Protein AF-A0A1I2HI80-F1 (afdb_monomer_lite)

Secondary structure (DSSP, 8-state):
--HHHHHHHHHHHHHHHHHHHHHHHH--EESS-HHHHHHHHHHHHHHHHHHHHTT-EETTEETTSHHHHHHHHHHHHHHHHHHHHHHHH-SS-EE--PPP-------

Structure (mmCIF, N/CA/C/O backbone):
data_AF-A0A1I2HI80-F1
#
_entry.id   AF-A0A1I2HI80-F1
#
loop_
_atom_site.group_PDB
_atom_site.id
_atom_site.type_symbol
_atom_site.label_atom_id
_atom_site.label_alt_id
_atom_site.label_comp_id
_atom_site.label_asym_id
_atom_site.label_entity_id
_atom_site.label_seq_id
_atom_site.pdbx_PDB_ins_code
_atom_site.Cartn_x
_atom_site.Cartn_y
_atom_site.Cartn_z
_atom_site.occupancy
_atom_site.B_iso_or_equiv
_atom_site.auth_seq_id
_atom_site.auth_comp_id
_atom_site.auth_asym_id
_atom_site.auth_atom_id
_atom_site.pdbx_PDB_model_num
ATOM 1 N N . MET A 1 1 ? 13.118 30.215 8.913 1.00 52.78 1 MET A N 1
ATOM 2 C CA . MET A 1 1 ? 12.313 29.100 8.371 1.00 52.78 1 MET A CA 1
ATOM 3 C C . MET A 1 1 ? 11.934 29.482 6.950 1.00 52.78 1 MET A C 1
ATOM 5 O O . MET A 1 1 ? 11.404 30.575 6.784 1.00 52.78 1 MET A O 1
ATOM 9 N N . LYS A 1 2 ? 12.361 28.731 5.925 1.00 58.22 2 LYS A N 1
ATOM 10 C CA . LYS A 1 2 ? 12.220 29.165 4.522 1.00 58.22 2 LYS A CA 1
ATOM 11 C C . LYS A 1 2 ? 10.800 28.853 4.042 1.00 58.22 2 LYS A C 1
ATOM 13 O O . LYS A 1 2 ? 10.251 27.816 4.376 1.00 58.22 2 LYS A O 1
ATOM 18 N N . THR A 1 3 ? 10.206 29.730 3.238 1.00 66.81 3 THR A N 1
ATOM 19 C CA . THR A 1 3 ? 8.821 29.626 2.728 1.00 66.81 3 THR A CA 1
ATOM 20 C C . THR A 1 3 ? 8.491 28.282 2.054 1.00 66.81 3 THR A C 1
ATOM 22 O O . THR A 1 3 ? 7.346 27.844 2.105 1.00 66.81 3 THR A O 1
ATOM 25 N N . ASN A 1 4 ? 9.488 27.597 1.480 1.00 66.69 4 ASN A N 1
ATOM 26 C CA . ASN A 1 4 ? 9.324 26.254 0.913 1.00 66.69 4 ASN A CA 1
ATOM 27 C C . ASN A 1 4 ? 8.970 25.190 1.960 1.00 66.69 4 ASN A C 1
ATOM 29 O O . ASN A 1 4 ? 8.200 24.287 1.647 1.00 66.69 4 ASN A O 1
ATOM 33 N N . ASP A 1 5 ? 9.466 25.324 3.190 1.00 71.38 5 ASP A N 1
ATOM 34 C CA . ASP A 1 5 ? 9.196 24.373 4.273 1.00 71.38 5 ASP A CA 1
ATOM 35 C C . ASP A 1 5 ? 7.706 24.439 4.668 1.00 71.38 5 ASP A C 1
ATOM 37 O O . ASP A 1 5 ? 7.047 23.420 4.837 1.00 71.38 5 ASP A O 1
ATOM 41 N N . LEU A 1 6 ? 7.125 25.648 4.680 1.00 78.19 6 LEU A N 1
ATOM 42 C CA . LEU A 1 6 ? 5.708 25.873 5.002 1.00 78.19 6 LEU A CA 1
ATOM 43 C C . LEU A 1 6 ? 4.749 25.324 3.935 1.00 78.19 6 LEU A C 1
ATOM 45 O O . LEU A 1 6 ? 3.643 24.888 4.259 1.00 78.19 6 LEU A O 1
ATOM 49 N N . LEU A 1 7 ? 5.139 25.378 2.658 1.00 81.88 7 LEU A N 1
ATOM 50 C CA . LEU A 1 7 ? 4.351 24.799 1.569 1.00 81.88 7 LEU A CA 1
ATOM 51 C C . LEU A 1 7 ? 4.439 23.271 1.579 1.00 81.88 7 LEU A C 1
ATOM 53 O O . LEU A 1 7 ? 3.411 22.615 1.427 1.00 81.88 7 LEU A O 1
ATOM 57 N N . ALA A 1 8 ? 5.633 22.716 1.806 1.00 80.94 8 ALA A N 1
ATOM 58 C CA . ALA A 1 8 ? 5.835 21.275 1.923 1.00 80.94 8 ALA A CA 1
ATOM 59 C C . ALA A 1 8 ? 5.002 20.679 3.071 1.00 80.94 8 ALA A C 1
ATOM 61 O O . ALA A 1 8 ? 4.280 19.704 2.855 1.00 80.94 8 ALA A O 1
ATOM 62 N N . ASP A 1 9 ? 5.009 21.317 4.244 1.00 84.00 9 ASP A N 1
ATOM 63 C CA . ASP A 1 9 ? 4.216 20.884 5.399 1.00 84.00 9 ASP A CA 1
A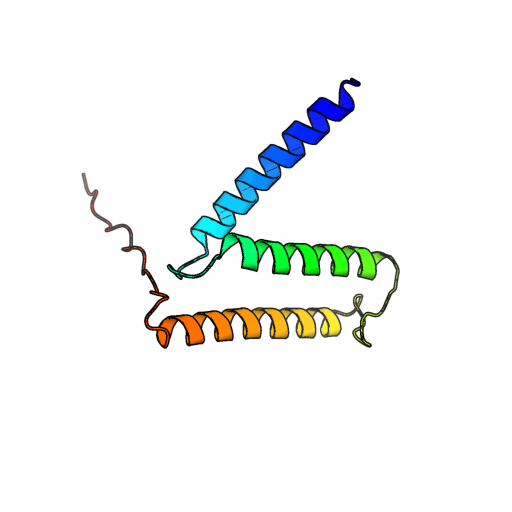TOM 64 C C . ASP A 1 9 ? 2.711 20.910 5.112 1.00 84.00 9 ASP A C 1
ATOM 66 O O . ASP A 1 9 ? 1.993 19.953 5.416 1.00 84.00 9 ASP A O 1
ATOM 70 N N . ARG A 1 10 ? 2.210 21.978 4.479 1.00 82.62 10 ARG A N 1
ATOM 71 C CA . ARG A 1 10 ? 0.787 22.080 4.115 1.00 82.62 10 ARG A CA 1
ATOM 72 C C . ARG A 1 10 ? 0.365 21.016 3.110 1.00 82.62 10 ARG A C 1
ATOM 74 O O . ARG A 1 10 ? -0.715 20.444 3.260 1.00 82.62 10 ARG A O 1
ATOM 81 N N . VAL A 1 11 ? 1.193 20.751 2.101 1.00 85.88 11 VAL A N 1
ATOM 82 C CA . VAL A 1 11 ? 0.915 19.714 1.097 1.00 85.88 11 VAL A CA 1
ATOM 83 C C . VAL A 1 11 ? 0.905 18.336 1.751 1.00 85.88 11 VAL A C 1
ATOM 85 O O . VAL A 1 11 ? -0.047 17.589 1.548 1.00 85.88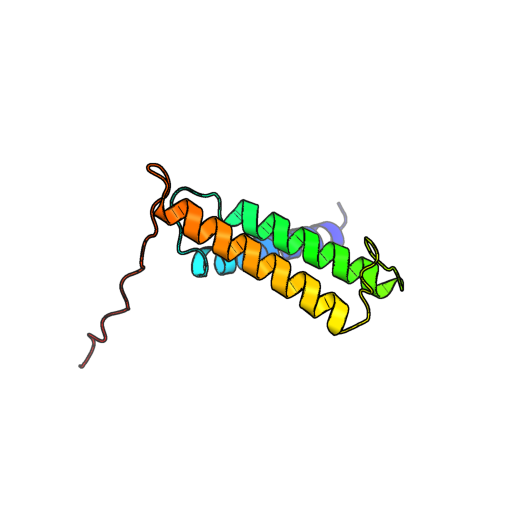 11 VAL A O 1
ATOM 88 N N . SER A 1 12 ? 1.903 18.034 2.584 1.00 81.31 12 SER A N 1
ATOM 89 C CA . SER A 1 12 ? 1.990 16.771 3.325 1.00 81.31 12 SER A CA 1
ATOM 90 C C . SER A 1 12 ? 0.760 16.548 4.212 1.00 81.31 12 SER A C 1
ATOM 92 O O . SER A 1 12 ? 0.114 15.506 4.137 1.00 81.31 12 SER A O 1
ATOM 94 N N . THR A 1 13 ? 0.358 17.576 4.965 1.00 86.81 13 THR A N 1
ATOM 95 C CA . THR A 1 13 ? -0.810 17.518 5.861 1.00 86.81 13 THR A CA 1
ATOM 96 C C . THR A 1 13 ? -2.120 17.331 5.090 1.00 86.81 13 THR A C 1
ATOM 98 O O . THR A 1 13 ? -2.996 16.580 5.509 1.00 86.81 13 THR A O 1
ATOM 101 N N . THR A 1 14 ? -2.266 18.003 3.944 1.00 88.94 14 THR A N 1
ATOM 102 C CA . THR A 1 14 ? -3.465 17.877 3.099 1.00 88.94 14 THR A CA 1
ATOM 103 C C . THR A 1 14 ? -3.544 16.493 2.456 1.00 88.94 14 THR A C 1
ATOM 105 O O . THR A 1 14 ? -4.615 15.894 2.411 1.00 88.94 14 THR A O 1
ATOM 108 N N . LEU A 1 15 ? -2.411 15.964 1.987 1.00 84.19 15 LEU A N 1
ATOM 109 C CA . LEU A 1 15 ? -2.328 14.619 1.426 1.00 84.19 15 LEU A CA 1
ATOM 110 C C . LEU A 1 15 ? -2.693 13.558 2.469 1.00 84.19 15 LEU A C 1
ATOM 112 O O . LEU A 1 15 ? -3.490 12.671 2.173 1.00 84.19 15 LEU A O 1
ATOM 116 N N . ASP A 1 16 ? -2.150 13.667 3.681 1.00 85.50 16 ASP A N 1
ATOM 117 C CA . ASP A 1 16 ? -2.465 12.755 4.782 1.00 85.50 16 ASP A CA 1
ATOM 118 C C . ASP A 1 16 ? -3.968 12.757 5.103 1.00 85.50 16 ASP A C 1
ATOM 120 O O . ASP A 1 16 ? -4.596 11.700 5.166 1.00 85.50 16 ASP A O 1
ATOM 124 N N . ALA A 1 17 ? -4.585 13.940 5.176 1.00 84.44 17 ALA A N 1
ATOM 125 C CA . ALA A 1 17 ? -6.022 14.067 5.408 1.00 84.44 17 ALA A CA 1
ATOM 126 C C . ALA A 1 17 ? -6.867 13.363 4.328 1.00 84.44 17 ALA A C 1
ATOM 128 O O . ALA A 1 17 ? -7.851 12.688 4.648 1.00 84.44 17 ALA A O 1
ATOM 129 N N . GLU A 1 18 ? -6.481 13.467 3.054 1.00 83.69 18 GLU A N 1
ATOM 130 C CA . GLU A 1 18 ? -7.166 12.767 1.962 1.00 83.69 18 GLU A CA 1
ATOM 131 C C . GLU A 1 18 ? -6.952 11.250 2.015 1.00 83.69 18 GLU A C 1
ATOM 133 O O . GLU A 1 18 ? -7.898 10.491 1.793 1.00 83.69 18 GLU A O 1
ATOM 138 N N . LEU A 1 19 ? -5.748 10.785 2.363 1.00 82.56 19 LEU A N 1
ATOM 139 C CA . LEU A 1 19 ? -5.466 9.358 2.540 1.00 82.56 19 LEU A CA 1
ATOM 140 C C . LEU A 1 19 ? -6.290 8.766 3.687 1.00 82.56 19 LEU A C 1
ATOM 142 O O . LEU A 1 19 ? -6.931 7.728 3.511 1.00 82.56 19 LEU A O 1
ATOM 146 N N . VAL A 1 20 ? -6.350 9.455 4.829 1.00 84.06 20 VAL A N 1
ATOM 147 C CA . VAL A 1 20 ? -7.198 9.071 5.965 1.00 84.06 20 VAL A CA 1
ATOM 148 C C . VAL A 1 20 ? -8.668 9.020 5.548 1.00 84.06 20 VAL A C 1
ATOM 150 O O . VAL A 1 20 ? -9.362 8.047 5.856 1.00 84.06 20 VAL A O 1
ATOM 153 N N . ARG A 1 21 ? -9.150 10.021 4.798 1.00 81.12 21 ARG A N 1
ATOM 154 C CA . ARG A 1 21 ? -10.533 10.063 4.302 1.00 81.12 21 ARG A CA 1
ATOM 155 C C . ARG A 1 21 ? -10.846 8.880 3.385 1.00 81.12 21 ARG A C 1
ATOM 157 O O . ARG A 1 21 ? -11.885 8.243 3.558 1.00 81.12 21 ARG A O 1
ATOM 164 N N . LEU A 1 22 ? -9.965 8.574 2.433 1.00 79.25 22 LEU A N 1
ATOM 165 C CA . LEU A 1 22 ? -10.132 7.461 1.495 1.00 79.25 22 LEU A CA 1
ATOM 166 C C . LEU A 1 22 ? -10.133 6.111 2.217 1.00 79.25 22 LEU A C 1
ATOM 168 O O . LEU A 1 22 ? -11.037 5.301 2.011 1.00 79.25 22 LEU A O 1
ATOM 172 N N . VAL A 1 23 ? -9.167 5.882 3.109 1.00 77.25 23 VAL A N 1
ATOM 173 C CA . VAL A 1 23 ? -9.087 4.642 3.894 1.00 77.25 23 VAL A CA 1
ATOM 174 C C . VAL A 1 23 ? -10.316 4.481 4.791 1.00 77.25 23 VAL A C 1
ATOM 176 O O . VAL A 1 23 ? -10.907 3.402 4.846 1.00 77.25 23 VAL A O 1
ATOM 179 N N . GLY A 1 24 ? -10.769 5.562 5.432 1.00 70.56 24 GLY A N 1
ATOM 180 C CA . GLY A 1 24 ? -11.976 5.560 6.258 1.00 70.56 24 GLY A CA 1
ATOM 181 C C . GLY A 1 24 ? -13.253 5.204 5.487 1.00 70.56 24 GLY A C 1
ATOM 182 O O . GLY A 1 24 ? -14.162 4.602 6.054 1.00 70.56 24 GLY A O 1
ATOM 183 N N . GLN A 1 25 ? -13.327 5.522 4.190 1.00 67.62 25 GLN A N 1
ATOM 184 C CA . GLN A 1 25 ? -14.451 5.130 3.331 1.00 67.62 25 GLN A CA 1
ATOM 185 C C . GLN A 1 25 ? -14.407 3.653 2.913 1.00 67.62 25 GLN A C 1
ATOM 187 O O . GLN A 1 25 ? -15.457 3.070 2.646 1.00 67.62 25 GLN A O 1
ATOM 192 N N . LEU A 1 26 ? -13.215 3.056 2.851 1.00 64.06 26 LEU A N 1
ATOM 193 C CA . LEU A 1 26 ? -12.992 1.698 2.349 1.00 64.06 26 LEU A CA 1
ATOM 194 C C . LEU A 1 26 ? -13.006 0.628 3.449 1.00 64.06 26 LEU A C 1
ATOM 196 O O . LEU A 1 26 ? -13.179 -0.555 3.152 1.00 64.06 26 LEU A O 1
ATOM 200 N N . CYS A 1 27 ? -12.815 1.003 4.714 1.00 59.62 27 CYS A N 1
ATOM 201 C CA . CYS A 1 27 ? -12.683 0.029 5.790 1.00 59.62 27 CYS A CA 1
ATOM 202 C C . CYS A 1 27 ? -14.015 -0.339 6.452 1.00 59.62 27 CYS A C 1
ATOM 204 O O . CYS A 1 27 ? -14.555 0.365 7.297 1.00 59.62 27 CYS A O 1
ATOM 206 N N . PHE A 1 28 ? -14.497 -1.531 6.095 1.00 60.00 28 PHE A N 1
ATOM 207 C CA . PHE A 1 28 ? -15.728 -2.151 6.602 1.00 60.00 28 PHE A CA 1
ATOM 208 C C . PHE A 1 28 ? -15.544 -2.931 7.919 1.00 60.00 28 PHE A C 1
ATOM 210 O O . PHE A 1 28 ? -16.469 -3.588 8.396 1.00 60.00 28 PHE A O 1
ATOM 217 N N . VAL A 1 29 ? -14.351 -2.886 8.515 1.00 57.25 29 VAL A N 1
ATOM 218 C CA . VAL A 1 29 ? -13.969 -3.696 9.680 1.00 57.25 29 VAL A CA 1
ATOM 219 C C . VAL A 1 29 ? -13.764 -2.785 10.896 1.00 57.25 29 VAL A C 1
ATOM 221 O O . VAL A 1 29 ? -12.803 -2.023 10.935 1.00 57.25 29 VAL A O 1
ATOM 224 N N . LYS A 1 30 ? -14.646 -2.858 11.900 1.00 56.34 30 LYS A N 1
ATOM 225 C CA . LYS A 1 30 ? -14.446 -2.241 13.224 1.00 56.34 30 LYS A CA 1
ATOM 226 C C . LYS A 1 30 ? -13.651 -3.182 14.128 1.00 56.34 30 LYS A C 1
ATOM 228 O O . LYS A 1 30 ? -13.911 -4.375 14.146 1.00 56.34 30 LYS A O 1
ATOM 233 N N . GLY A 1 31 ? -12.709 -2.652 14.906 1.00 56.91 31 GLY A N 1
ATOM 234 C CA . GLY A 1 31 ? -11.892 -3.417 15.865 1.00 56.91 31 GLY A CA 1
ATOM 235 C C . GLY A 1 31 ? -10.491 -3.799 15.369 1.00 56.91 31 GLY A C 1
ATOM 236 O O . GLY A 1 31 ? -9.676 -4.251 16.165 1.00 56.91 31 GLY A O 1
ATOM 237 N N . GLY A 1 32 ? -10.182 -3.575 14.088 1.00 64.19 32 GLY A N 1
ATOM 238 C CA . GLY A 1 32 ? -8.800 -3.448 13.606 1.00 64.19 32 GLY A CA 1
ATOM 239 C C . GLY A 1 32 ? -8.388 -1.975 13.520 1.00 64.19 32 GLY A C 1
ATOM 240 O O . GLY A 1 32 ? -9.252 -1.105 13.619 1.00 64.19 32 GLY A O 1
ATOM 241 N N . ASP A 1 33 ? -7.098 -1.701 13.301 1.00 76.06 33 ASP A N 1
ATOM 242 C CA . ASP A 1 33 ? -6.600 -0.374 12.904 1.00 76.06 33 ASP A CA 1
ATOM 243 C C . ASP A 1 33 ? -6.450 -0.317 11.368 1.00 76.06 33 ASP A C 1
ATOM 245 O O . ASP A 1 33 ? -5.383 -0.618 10.818 1.00 76.06 33 ASP A O 1
ATOM 249 N N . PRO A 1 34 ? -7.538 -0.013 10.634 1.00 74.62 34 PRO A N 1
ATOM 250 C CA . PRO A 1 34 ? -7.520 0.040 9.179 1.00 74.62 34 PRO A CA 1
ATOM 251 C C . PRO A 1 34 ? -6.580 1.105 8.616 1.00 74.62 34 PRO A C 1
ATOM 253 O O . PRO A 1 34 ? -6.050 0.926 7.515 1.00 74.62 34 PRO A O 1
ATOM 256 N N . ALA A 1 35 ? -6.387 2.199 9.354 1.00 79.12 35 ALA A N 1
ATOM 257 C CA . ALA A 1 35 ? -5.498 3.280 8.966 1.00 79.12 35 ALA A CA 1
ATOM 258 C C . ALA A 1 35 ? -4.047 2.795 9.001 1.00 79.12 35 ALA A C 1
ATOM 260 O O . ALA A 1 35 ? -3.353 2.908 7.993 1.00 79.12 35 ALA A O 1
ATOM 261 N N . ALA A 1 36 ? -3.626 2.148 10.092 1.00 83.25 36 ALA A N 1
ATOM 262 C CA . ALA A 1 36 ? -2.286 1.580 10.203 1.00 83.25 36 ALA A CA 1
ATOM 263 C C . ALA A 1 36 ? -2.015 0.503 9.142 1.00 83.25 36 ALA A C 1
ATOM 265 O O . ALA A 1 36 ? -0.971 0.524 8.491 1.00 83.25 36 ALA A O 1
ATOM 266 N N . ILE A 1 37 ? -2.961 -0.414 8.912 1.00 82.31 37 ILE A N 1
ATOM 267 C CA . ILE A 1 37 ? -2.811 -1.461 7.887 1.00 82.31 37 ILE A CA 1
ATOM 268 C C . ILE A 1 37 ? -2.646 -0.834 6.500 1.00 82.31 37 ILE A C 1
ATOM 270 O O . ILE A 1 37 ? -1.749 -1.211 5.744 1.00 82.31 37 ILE A O 1
ATOM 274 N N . SER A 1 38 ? -3.492 0.140 6.167 1.00 83.25 38 SER A N 1
ATOM 275 C CA . SER A 1 38 ? -3.438 0.807 4.866 1.00 83.25 38 SER A CA 1
ATOM 276 C C . SER A 1 38 ? -2.165 1.636 4.710 1.00 83.25 38 SER A C 1
ATOM 278 O O . SER A 1 38 ? -1.567 1.610 3.640 1.00 83.25 38 SER A O 1
ATOM 280 N N . ALA A 1 39 ? -1.693 2.294 5.771 1.00 87.62 39 ALA A N 1
ATOM 281 C CA . ALA A 1 39 ? -0.419 3.008 5.772 1.00 87.62 39 ALA A CA 1
ATOM 282 C C . ALA A 1 39 ? 0.765 2.068 5.490 1.00 87.62 39 ALA A C 1
ATOM 284 O O . ALA A 1 39 ? 1.625 2.396 4.674 1.00 87.62 39 ALA A O 1
ATOM 285 N N . VAL A 1 40 ? 0.783 0.868 6.087 1.00 89.69 40 VAL A N 1
ATOM 286 C CA . VAL A 1 40 ? 1.813 -0.150 5.810 1.00 89.69 40 VAL A CA 1
ATOM 287 C C . VAL A 1 40 ? 1.779 -0.590 4.346 1.00 89.69 40 VAL A C 1
ATOM 289 O O . VAL A 1 40 ? 2.824 -0.634 3.696 1.00 89.69 40 VAL A O 1
ATOM 292 N N . VAL A 1 41 ? 0.593 -0.885 3.801 1.00 89.38 41 VAL A N 1
ATOM 293 C CA . VAL A 1 41 ? 0.447 -1.311 2.398 1.00 89.38 41 VAL A CA 1
ATOM 294 C C . VAL A 1 41 ? 0.857 -0.193 1.436 1.00 89.38 41 VAL A C 1
ATOM 296 O O . VAL A 1 41 ? 1.634 -0.437 0.515 1.00 89.38 41 VAL A O 1
ATOM 299 N N . LEU A 1 42 ? 0.390 1.036 1.661 1.00 88.75 42 LEU A N 1
ATOM 300 C CA . LEU A 1 42 ? 0.732 2.196 0.834 1.00 88.75 42 LEU A CA 1
ATOM 301 C C . LEU A 1 42 ? 2.227 2.518 0.893 1.00 88.75 42 LEU A C 1
ATOM 303 O O . LEU A 1 42 ? 2.836 2.778 -0.146 1.00 88.75 42 LEU A O 1
ATOM 307 N N . GLY A 1 43 ? 2.838 2.450 2.077 1.00 90.69 43 GLY A N 1
ATOM 308 C CA . GLY A 1 43 ? 4.277 2.635 2.250 1.00 90.69 43 GLY A CA 1
ATOM 309 C C . GLY A 1 43 ? 5.086 1.572 1.506 1.00 90.69 43 GLY A C 1
ATOM 310 O O . GLY A 1 43 ? 6.020 1.904 0.776 1.00 90.69 43 GLY A O 1
ATOM 311 N N . ALA A 1 44 ? 4.683 0.302 1.612 1.00 91.50 44 ALA A N 1
ATOM 312 C CA . ALA A 1 44 ? 5.320 -0.795 0.889 1.00 91.50 44 ALA A CA 1
ATOM 313 C C . ALA A 1 44 ? 5.217 -0.616 -0.634 1.00 91.50 44 ALA A C 1
ATOM 315 O O . ALA A 1 44 ? 6.224 -0.726 -1.331 1.00 91.50 44 ALA A O 1
ATOM 316 N N . LEU A 1 45 ? 4.032 -0.285 -1.160 1.00 92.12 45 LEU A N 1
ATOM 317 C CA . LEU A 1 45 ? 3.834 -0.052 -2.595 1.00 92.12 45 LEU A CA 1
ATOM 318 C C . LEU A 1 45 ? 4.620 1.165 -3.094 1.00 92.12 45 LEU A C 1
ATOM 320 O O . LEU A 1 45 ? 5.218 1.106 -4.168 1.00 92.12 45 LEU A O 1
ATOM 324 N N . SER A 1 46 ? 4.675 2.239 -2.306 1.00 90.94 46 SER A N 1
ATOM 325 C CA . SER A 1 46 ? 5.460 3.435 -2.634 1.00 90.94 46 SER A CA 1
ATOM 326 C C . SER A 1 46 ? 6.950 3.105 -2.720 1.00 90.94 46 SER A C 1
ATOM 328 O O . SER A 1 46 ? 7.610 3.453 -3.698 1.00 90.94 46 SER A O 1
ATOM 330 N N . PHE A 1 47 ? 7.473 2.352 -1.749 1.00 92.00 47 PHE A N 1
ATOM 331 C CA . PHE A 1 47 ? 8.856 1.885 -1.765 1.00 92.00 47 PHE A CA 1
ATOM 332 C C . PHE A 1 47 ? 9.154 0.981 -2.971 1.00 92.00 47 PHE A C 1
ATOM 334 O O . PHE A 1 47 ? 10.155 1.182 -3.658 1.00 92.00 47 PHE A O 1
ATOM 341 N N . LEU A 1 48 ? 8.279 0.017 -3.273 1.00 92.50 48 LEU A N 1
ATOM 342 C CA . LEU A 1 48 ? 8.441 -0.864 -4.435 1.00 92.50 48 LEU A CA 1
ATOM 343 C C . LEU A 1 48 ? 8.382 -0.086 -5.756 1.00 92.50 48 LEU A C 1
ATOM 345 O O . LEU A 1 48 ? 9.151 -0.381 -6.666 1.00 92.50 48 LEU A O 1
ATOM 349 N N . THR A 1 49 ? 7.542 0.946 -5.841 1.00 91.00 49 THR A N 1
ATOM 350 C CA . THR A 1 49 ? 7.465 1.830 -7.014 1.00 91.00 49 THR A CA 1
ATOM 351 C C . THR A 1 49 ? 8.773 2.594 -7.218 1.00 91.00 49 THR A C 1
ATOM 353 O O . THR A 1 49 ? 9.278 2.655 -8.337 1.00 91.00 49 THR A O 1
ATOM 356 N N . ILE A 1 50 ? 9.372 3.119 -6.144 1.00 90.94 50 ILE A N 1
ATOM 357 C CA . ILE A 1 50 ? 10.692 3.766 -6.205 1.00 90.94 50 ILE A CA 1
ATOM 358 C C . ILE A 1 50 ? 11.756 2.759 -6.660 1.00 90.94 50 ILE A C 1
ATOM 360 O O . ILE A 1 50 ? 12.565 3.051 -7.536 1.00 90.94 50 ILE A O 1
ATOM 364 N N . GLN A 1 51 ? 11.742 1.541 -6.118 1.00 89.81 51 GLN A N 1
ATOM 365 C CA . GLN A 1 51 ? 12.703 0.501 -6.495 1.00 89.81 51 GLN A CA 1
ATOM 366 C C . GLN A 1 51 ? 12.560 0.069 -7.963 1.00 89.81 51 GLN A C 1
ATOM 368 O O . GLN A 1 51 ? 13.573 -0.176 -8.620 1.00 89.81 51 GLN A O 1
ATOM 373 N N . ALA A 1 52 ? 11.335 0.045 -8.497 1.00 89.44 52 ALA A N 1
ATOM 374 C CA . ALA A 1 52 ? 11.063 -0.251 -9.902 1.00 89.44 52 ALA A CA 1
ATOM 375 C C . ALA A 1 52 ? 11.720 0.761 -10.857 1.00 89.44 52 ALA A C 1
ATOM 377 O O . ALA A 1 52 ? 12.199 0.377 -11.922 1.00 89.44 52 ALA A O 1
ATOM 378 N N . GLN A 1 53 ? 11.800 2.040 -10.462 1.00 87.56 53 GLN A N 1
ATOM 379 C CA . GLN A 1 53 ? 12.458 3.092 -11.251 1.00 87.56 53 GLN A CA 1
ATOM 380 C C . GLN A 1 53 ? 13.979 2.909 -11.349 1.00 87.56 53 GLN A C 1
ATOM 382 O O . GLN A 1 53 ? 14.601 3.435 -12.267 1.00 87.56 53 GLN A O 1
ATOM 387 N N . HIS A 1 54 ? 14.577 2.157 -10.425 1.00 84.75 54 HIS A N 1
ATOM 388 C CA . HIS A 1 54 ? 16.015 1.899 -10.378 1.00 84.75 54 HIS A CA 1
ATOM 389 C C . HIS A 1 54 ? 16.417 0.541 -10.983 1.00 84.75 54 HIS A C 1
ATOM 391 O O . HIS A 1 54 ? 17.502 0.049 -10.672 1.00 84.75 54 HIS A O 1
ATOM 397 N N . ASP A 1 55 ? 15.560 -0.077 -11.809 1.00 72.81 55 ASP A N 1
ATOM 398 C CA . ASP A 1 55 ? 15.788 -1.396 -12.435 1.00 72.81 55 ASP A CA 1
ATOM 399 C C . ASP A 1 55 ? 16.062 -2.526 -11.428 1.00 72.81 55 ASP A C 1
ATOM 401 O O . ASP A 1 55 ? 16.721 -3.525 -11.727 1.00 72.81 55 ASP A O 1
ATOM 405 N N . ARG A 1 56 ? 15.568 -2.384 -10.194 1.00 76.06 56 ARG A N 1
ATOM 406 C CA . ARG A 1 56 ? 15.832 -3.359 -9.137 1.00 76.06 56 ARG A CA 1
ATOM 407 C C . ARG A 1 56 ? 14.768 -4.443 -9.132 1.00 76.06 56 ARG A C 1
ATOM 409 O O . ARG A 1 56 ? 13.578 -4.162 -9.015 1.00 76.06 56 ARG A O 1
ATOM 416 N N . SER A 1 57 ? 15.216 -5.696 -9.156 1.00 87.94 57 SER A N 1
ATOM 417 C CA . SER A 1 57 ? 14.394 -6.789 -8.646 1.00 87.94 57 SER A CA 1
ATOM 418 C C . SER A 1 57 ? 14.354 -6.729 -7.120 1.00 87.94 57 SER A C 1
ATOM 420 O O . SER A 1 57 ? 15.313 -6.308 -6.467 1.00 87.94 57 SER A O 1
ATOM 422 N N . MET A 1 58 ? 13.238 -7.152 -6.537 1.00 87.69 58 MET A N 1
ATOM 423 C CA . MET A 1 58 ? 13.089 -7.264 -5.089 1.00 87.69 58 MET A CA 1
ATOM 424 C C . MET A 1 58 ? 12.671 -8.686 -4.757 1.00 87.69 58 MET A C 1
ATOM 426 O O . MET A 1 58 ? 11.639 -9.151 -5.229 1.00 87.69 58 MET A O 1
ATOM 430 N N . LEU A 1 59 ? 13.482 -9.397 -3.968 1.00 88.50 59 LEU A N 1
ATOM 431 C CA . LEU A 1 59 ? 13.236 -10.803 -3.609 1.00 88.50 59 LEU A CA 1
ATOM 432 C C . LEU A 1 59 ? 12.999 -11.712 -4.836 1.00 88.50 59 LEU A C 1
ATOM 434 O O . LEU A 1 59 ? 12.156 -12.608 -4.812 1.00 88.50 59 LEU A O 1
ATOM 438 N N . GLY A 1 60 ? 13.710 -11.451 -5.937 1.00 90.00 60 GLY A N 1
ATOM 439 C CA . GLY A 1 60 ? 13.538 -12.181 -7.198 1.00 90.00 60 GLY A CA 1
ATOM 440 C C . GLY A 1 60 ? 12.247 -11.852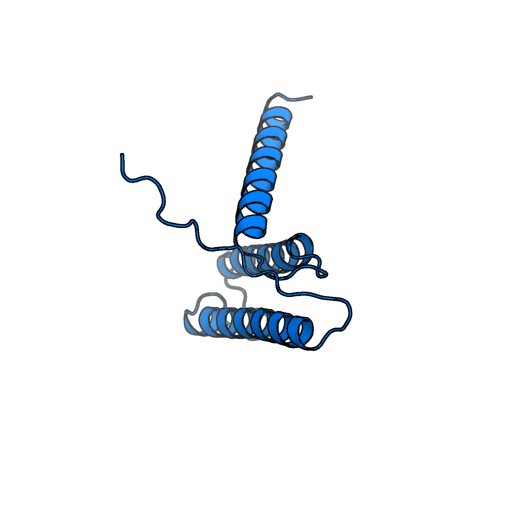 -7.961 1.00 90.00 60 GLY A C 1
ATOM 441 O O . GLY A 1 60 ? 11.904 -12.555 -8.909 1.00 90.00 60 GLY A O 1
ATOM 442 N N . ILE A 1 61 ? 11.511 -10.811 -7.564 1.00 92.50 61 ILE A N 1
ATOM 443 C CA . ILE A 1 61 ? 10.386 -10.254 -8.320 1.00 92.50 61 ILE A CA 1
ATOM 444 C C . ILE A 1 61 ? 10.922 -9.136 -9.211 1.00 92.50 61 ILE A C 1
ATOM 446 O O . ILE A 1 61 ? 11.507 -8.174 -8.713 1.00 92.50 61 ILE A O 1
ATOM 450 N N . ASP A 1 62 ? 10.711 -9.260 -10.519 1.00 93.31 62 ASP A N 1
ATOM 451 C CA . ASP A 1 62 ? 10.979 -8.184 -11.470 1.00 93.31 62 ASP A CA 1
ATOM 452 C C . ASP A 1 62 ? 9.893 -7.105 -11.366 1.00 93.31 62 ASP A C 1
ATOM 454 O O . ASP A 1 62 ? 8.756 -7.308 -11.798 1.00 93.31 62 ASP A O 1
ATOM 458 N N . LEU A 1 63 ? 10.264 -5.953 -10.807 1.00 92.94 63 LEU A N 1
ATOM 459 C CA . LEU A 1 63 ? 9.371 -4.820 -10.567 1.00 92.94 63 LEU A CA 1
ATOM 460 C C . LEU A 1 63 ? 9.061 -3.990 -11.826 1.00 92.94 63 LEU A C 1
ATOM 462 O O . LEU A 1 63 ? 8.270 -3.054 -11.746 1.00 92.94 63 LEU A O 1
ATOM 466 N N . ARG A 1 64 ? 9.655 -4.302 -12.984 1.00 91.31 64 ARG A N 1
ATOM 467 C CA . ARG A 1 64 ? 9.309 -3.667 -14.271 1.00 91.31 64 ARG A CA 1
ATOM 468 C C . ARG A 1 64 ? 8.334 -4.478 -15.101 1.00 91.31 64 ARG A C 1
ATOM 470 O O . ARG A 1 64 ? 7.799 -3.976 -16.086 1.00 91.31 64 ARG A O 1
ATOM 477 N N . SER A 1 65 ? 8.112 -5.723 -14.708 1.00 93.38 65 SER A N 1
ATOM 478 C CA . SER A 1 65 ? 7.189 -6.609 -15.394 1.00 93.38 65 SER A CA 1
ATOM 479 C C . SER A 1 65 ? 5.779 -6.499 -14.819 1.00 93.38 65 SER A C 1
ATOM 481 O O . SER A 1 65 ? 5.579 -6.497 -13.602 1.00 93.38 65 SER A O 1
ATOM 483 N N . GLU A 1 66 ? 4.785 -6.526 -15.706 1.00 93.62 66 GLU A N 1
ATOM 484 C CA . GLU A 1 66 ? 3.375 -6.703 -15.330 1.00 93.62 66 GLU A CA 1
ATOM 485 C C . GLU A 1 66 ? 3.170 -7.989 -14.519 1.00 93.62 66 GLU A C 1
ATOM 487 O O . GLU A 1 66 ? 2.407 -8.024 -13.558 1.00 93.62 66 GLU A O 1
ATOM 492 N N . ALA A 1 67 ? 3.912 -9.052 -14.848 1.00 94.88 67 ALA A N 1
ATOM 493 C CA . ALA A 1 67 ? 3.873 -10.308 -14.104 1.00 94.88 67 ALA A CA 1
ATOM 494 C C . ALA A 1 67 ? 4.333 -10.138 -12.642 1.00 94.88 67 ALA A C 1
ATOM 496 O O . ALA A 1 67 ? 3.739 -10.719 -11.731 1.00 94.88 67 ALA A O 1
ATOM 497 N N . GLY A 1 68 ? 5.373 -9.335 -12.398 1.00 93.44 68 GLY A N 1
ATOM 498 C CA . GLY A 1 68 ? 5.857 -9.018 -11.057 1.00 93.44 68 GLY A CA 1
ATOM 499 C C . GLY A 1 68 ? 4.851 -8.201 -10.252 1.00 93.44 68 GLY A C 1
ATOM 500 O O . GLY A 1 68 ? 4.555 -8.557 -9.109 1.00 93.44 68 GLY A O 1
ATOM 501 N N . TRP A 1 69 ? 4.250 -7.179 -10.866 1.00 94.81 69 TRP A N 1
ATOM 502 C CA . TRP A 1 69 ? 3.175 -6.401 -10.242 1.00 94.81 69 TRP A CA 1
ATOM 503 C C . TRP A 1 69 ? 1.922 -7.234 -9.973 1.00 94.81 69 TRP A C 1
ATOM 505 O O . TRP A 1 69 ? 1.353 -7.136 -8.886 1.00 94.81 69 TRP A O 1
ATOM 515 N N . GLY A 1 70 ? 1.563 -8.150 -10.874 1.00 95.88 70 GLY A N 1
ATOM 516 C CA . GLY A 1 70 ? 0.471 -9.099 -10.661 1.00 95.88 70 GLY A CA 1
ATOM 517 C C . GLY A 1 70 ? 0.694 -10.005 -9.443 1.00 95.88 70 GLY A C 1
ATOM 518 O O . GLY A 1 70 ? -0.242 -10.277 -8.688 1.00 95.88 70 GLY A O 1
ATOM 519 N N . ARG A 1 71 ? 1.941 -10.429 -9.180 1.00 95.25 71 ARG A N 1
ATOM 520 C CA . ARG A 1 71 ? 2.287 -11.190 -7.960 1.00 95.25 71 ARG A CA 1
ATOM 521 C C . ARG A 1 71 ? 2.113 -10.352 -6.693 1.00 95.25 71 ARG A C 1
ATOM 523 O O . ARG A 1 71 ? 1.591 -10.863 -5.701 1.00 95.25 71 ARG A O 1
ATOM 530 N N . ILE A 1 72 ? 2.531 -9.086 -6.723 1.00 94.50 72 ILE A N 1
ATOM 531 C CA . ILE A 1 72 ? 2.377 -8.151 -5.597 1.00 94.50 72 ILE A CA 1
ATOM 532 C C . ILE A 1 72 ? 0.890 -7.901 -5.321 1.00 94.50 72 ILE A C 1
ATOM 534 O O . ILE A 1 72 ? 0.443 -8.025 -4.182 1.00 94.50 72 ILE A O 1
ATOM 538 N N . GLU A 1 73 ? 0.102 -7.630 -6.359 1.00 93.06 73 GLU A N 1
ATOM 539 C CA . GLU A 1 73 ? -1.339 -7.404 -6.247 1.00 93.06 73 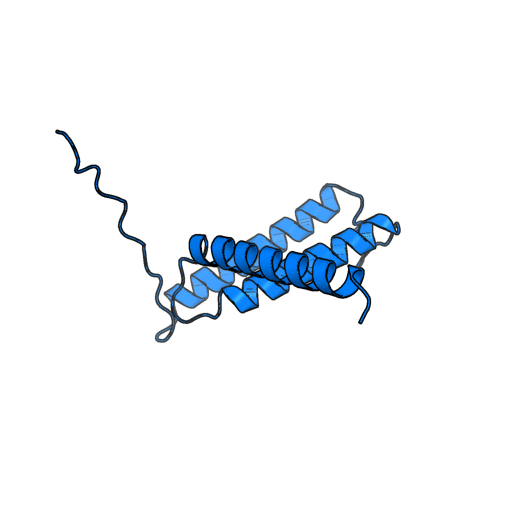GLU A CA 1
ATOM 540 C C . GLU A 1 73 ? -2.065 -8.624 -5.661 1.00 93.06 73 GLU A C 1
ATOM 542 O O . GLU A 1 73 ? -2.894 -8.492 -4.754 1.00 93.06 73 GLU A O 1
ATOM 547 N N . ALA A 1 74 ? -1.731 -9.829 -6.135 1.00 93.56 74 ALA A N 1
ATOM 548 C CA . ALA A 1 74 ? -2.291 -11.069 -5.609 1.00 93.56 74 ALA A CA 1
ATOM 549 C C . ALA A 1 74 ? -1.984 -11.249 -4.112 1.00 93.56 74 ALA A C 1
ATOM 551 O O . ALA A 1 74 ? -2.872 -11.637 -3.346 1.00 93.56 74 ALA A O 1
ATOM 552 N N . ALA A 1 75 ? -0.761 -10.921 -3.681 1.00 92.44 75 ALA A N 1
ATOM 553 C CA . ALA A 1 75 ? -0.367 -10.974 -2.276 1.00 92.44 75 ALA A CA 1
ATOM 554 C C . ALA A 1 75 ? -1.143 -9.957 -1.422 1.00 92.44 75 ALA A C 1
ATOM 556 O O . ALA A 1 75 ? -1.701 -10.327 -0.390 1.00 92.44 75 ALA A O 1
ATOM 557 N N . VAL A 1 76 ? -1.262 -8.704 -1.874 1.00 89.94 76 VAL A N 1
ATOM 558 C CA . VAL A 1 76 ? -2.038 -7.664 -1.174 1.00 89.94 76 VAL A CA 1
ATOM 559 C C . VAL A 1 76 ? -3.507 -8.078 -1.034 1.00 89.94 76 VAL A C 1
ATOM 561 O O . VAL A 1 76 ? -4.066 -8.022 0.063 1.00 89.94 76 VAL A O 1
ATOM 564 N N . LYS A 1 77 ? -4.127 -8.590 -2.106 1.00 88.38 77 LYS A N 1
ATOM 565 C CA . LYS A 1 77 ? -5.496 -9.134 -2.068 1.00 88.38 77 LYS A CA 1
ATOM 566 C C . LYS A 1 77 ? -5.636 -10.261 -1.044 1.00 88.38 77 LYS A C 1
ATOM 568 O O . LYS A 1 77 ? -6.650 -10.327 -0.349 1.00 88.38 77 LYS A O 1
ATOM 573 N N . LEU A 1 78 ? -4.647 -11.150 -0.949 1.00 88.12 78 LEU A N 1
ATOM 574 C CA . LEU A 1 78 ? -4.648 -12.248 0.018 1.00 88.12 78 LEU A CA 1
ATOM 575 C C . LEU A 1 78 ? -4.559 -11.735 1.460 1.00 88.12 78 LEU A C 1
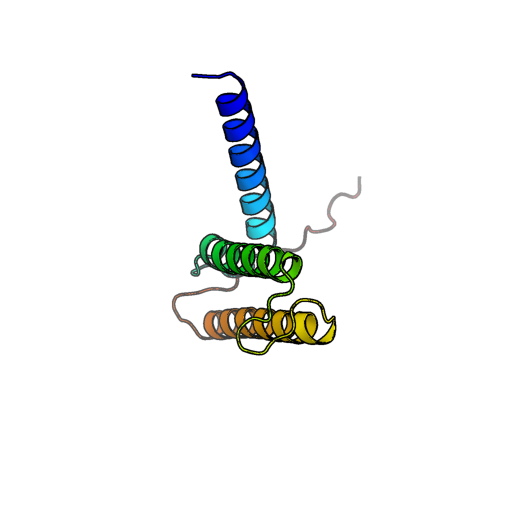ATOM 577 O O . LEU A 1 78 ? -5.309 -12.221 2.306 1.00 88.12 78 LEU A O 1
ATOM 581 N N . ILE A 1 79 ? -3.729 -10.722 1.727 1.00 85.94 79 ILE A N 1
ATOM 582 C CA . ILE A 1 79 ? -3.622 -10.079 3.047 1.00 85.94 79 ILE A CA 1
ATOM 583 C C . ILE A 1 79 ? -4.979 -9.503 3.471 1.00 85.94 79 ILE A C 1
ATOM 585 O O . ILE A 1 79 ? -5.479 -9.844 4.543 1.00 85.94 79 ILE A O 1
ATOM 589 N N . TYR A 1 80 ? -5.626 -8.701 2.618 1.00 81.12 80 TYR A N 1
ATOM 590 C CA . TYR A 1 80 ? -6.937 -8.119 2.935 1.00 81.12 80 TYR A CA 1
ATOM 591 C C . TYR A 1 80 ? -8.030 -9.179 3.120 1.00 81.12 80 TYR A C 1
ATOM 593 O O . TYR A 1 80 ? -8.833 -9.076 4.048 1.00 81.12 80 TYR A O 1
ATOM 601 N N . LYS A 1 81 ? -8.049 -10.230 2.289 1.00 82.69 81 LYS A N 1
ATOM 602 C CA . LYS A 1 81 ? -8.976 -11.363 2.466 1.00 82.69 81 LYS A CA 1
ATOM 603 C C . LYS A 1 81 ? -8.738 -12.090 3.791 1.00 82.69 81 LYS A C 1
ATOM 605 O O . LYS A 1 81 ? -9.701 -12.443 4.467 1.00 82.69 81 LYS A O 1
ATOM 610 N N . GLY A 1 82 ? -7.476 -12.299 4.166 1.00 82.38 82 GLY A N 1
ATOM 611 C CA . GLY A 1 82 ? -7.092 -12.900 5.442 1.00 82.38 82 GLY A CA 1
ATOM 612 C C . GLY A 1 82 ? -7.561 -12.063 6.628 1.00 82.38 82 GLY A C 1
ATOM 613 O O . GLY A 1 82 ? -8.208 -12.591 7.525 1.00 82.38 82 GLY A O 1
ATOM 614 N N . LEU A 1 83 ? -7.329 -10.749 6.587 1.00 78.62 83 LEU A N 1
ATOM 615 C CA . LEU A 1 83 ? -7.793 -9.810 7.610 1.00 78.62 83 LEU A CA 1
ATOM 616 C C . LEU A 1 83 ? -9.320 -9.797 7.736 1.00 78.62 83 LEU A C 1
ATOM 618 O O . LEU A 1 83 ? -9.839 -9.874 8.846 1.00 78.62 83 LEU A O 1
ATOM 622 N N . ALA A 1 84 ? -10.043 -9.761 6.613 1.00 76.19 84 ALA A N 1
ATOM 623 C CA . ALA A 1 84 ? -11.503 -9.820 6.609 1.00 76.19 84 ALA A CA 1
ATOM 624 C C . ALA A 1 84 ? -12.025 -11.140 7.199 1.00 76.19 84 ALA A C 1
ATOM 626 O O . ALA A 1 84 ? -12.960 -11.137 7.996 1.00 76.19 84 ALA A O 1
ATOM 627 N N . LYS A 1 85 ? -11.395 -12.272 6.862 1.00 77.81 85 LYS A N 1
ATOM 628 C CA . LYS A 1 85 ? -11.746 -13.578 7.433 1.00 77.81 85 LYS A CA 1
ATOM 629 C C . LYS A 1 85 ? -11.482 -13.624 8.939 1.00 77.81 85 LYS A C 1
ATOM 631 O O . LYS A 1 85 ? -12.359 -14.049 9.682 1.00 77.81 85 LYS A O 1
ATOM 636 N N . SER A 1 86 ? -10.318 -13.150 9.385 1.00 72.69 86 SER A N 1
ATOM 637 C CA . SER A 1 86 ? -9.968 -13.079 10.809 1.00 72.69 86 SER A CA 1
ATOM 638 C C . SER A 1 86 ? -10.918 -12.172 11.587 1.00 72.69 86 SER A C 1
ATOM 640 O O . SER A 1 86 ? -11.279 -12.499 12.715 1.00 72.69 86 SER A O 1
ATOM 642 N N . ALA A 1 87 ? -11.367 -11.069 10.981 1.00 70.38 87 ALA A N 1
ATOM 643 C CA . ALA A 1 87 ? -12.366 -10.185 11.565 1.00 70.38 87 ALA A CA 1
ATOM 644 C C . ALA A 1 87 ? -13.706 -10.895 11.799 1.00 70.38 87 ALA A C 1
ATOM 646 O O . ALA A 1 87 ? -14.294 -10.737 12.858 1.00 70.38 87 ALA A O 1
ATOM 647 N N . LEU A 1 88 ? -14.164 -11.719 10.852 1.00 68.38 88 LEU A N 1
ATOM 648 C CA . LEU A 1 88 ? -15.419 -12.473 10.981 1.00 68.38 88 LEU A CA 1
ATOM 649 C C . LEU A 1 88 ? -15.373 -13.556 12.070 1.00 68.38 88 LEU A C 1
ATOM 651 O O . LEU A 1 88 ? -16.412 -13.927 12.606 1.00 68.38 88 LEU A O 1
ATOM 655 N N . THR A 1 89 ? -14.188 -14.081 12.380 1.00 68.94 89 THR A N 1
ATOM 656 C CA . THR A 1 89 ? -13.997 -15.137 13.389 1.00 68.94 89 THR A CA 1
ATOM 657 C C . THR A 1 89 ? -13.576 -14.608 14.759 1.00 68.94 89 THR A C 1
ATOM 659 O O . THR A 1 89 ? -13.427 -15.392 15.693 1.00 68.94 89 THR A O 1
ATOM 662 N N . SER A 1 90 ? -13.326 -13.303 14.885 1.00 61.88 90 SER A N 1
ATOM 663 C CA . SER A 1 90 ? -12.804 -12.699 16.109 1.00 61.88 90 SER A CA 1
ATOM 664 C C . SER A 1 90 ? -13.936 -12.218 17.012 1.00 61.88 90 SER A C 1
ATOM 666 O O . SER A 1 90 ? -14.849 -11.530 16.570 1.00 61.88 90 SER A O 1
ATOM 668 N N . SER A 1 91 ? -13.843 -12.505 18.311 1.00 58.53 91 SER A N 1
ATOM 669 C CA . SER A 1 91 ? -14.745 -11.954 19.333 1.00 58.53 91 SER A CA 1
ATOM 670 C C . SER A 1 91 ? -14.541 -10.451 19.577 1.00 58.53 91 SER A C 1
ATOM 672 O O . SER A 1 91 ? -15.349 -9.827 20.260 1.00 58.53 91 SER A O 1
ATOM 674 N N . THR A 1 92 ? -13.461 -9.872 19.040 1.00 57.31 92 THR A N 1
ATOM 675 C CA . THR A 1 92 ? -13.002 -8.500 19.330 1.00 57.31 92 THR A CA 1
ATOM 676 C C . THR A 1 92 ? -13.108 -7.563 18.119 1.00 57.31 92 THR A C 1
ATOM 678 O O . THR A 1 92 ? -12.986 -6.349 18.268 1.00 57.31 92 THR A O 1
ATOM 681 N N . ILE A 1 93 ? -13.337 -8.103 16.917 1.00 58.59 93 ILE A N 1
ATOM 682 C CA . ILE A 1 93 ? -13.396 -7.355 15.653 1.00 58.59 93 ILE A CA 1
ATOM 683 C C . ILE A 1 93 ? -14.776 -7.595 15.028 1.00 58.59 93 ILE A C 1
ATOM 685 O O . ILE A 1 93 ? -15.196 -8.733 14.883 1.00 58.59 93 ILE A O 1
ATOM 689 N N . GLN A 1 94 ? -15.499 -6.536 14.670 1.00 56.81 94 GLN A N 1
ATOM 690 C CA . GLN A 1 94 ? -16.836 -6.605 14.080 1.00 56.81 94 GLN A CA 1
ATOM 691 C C . GLN A 1 94 ? -16.862 -5.961 12.695 1.00 56.81 94 GLN A C 1
ATOM 693 O O . GLN A 1 94 ? -16.468 -4.812 12.519 1.00 56.81 94 GLN A O 1
ATOM 698 N N . VAL A 1 95 ? -17.389 -6.663 11.696 1.00 56.28 95 VAL A N 1
ATOM 699 C CA . VAL A 1 95 ? -17.683 -6.059 10.389 1.00 56.28 95 VAL A CA 1
ATOM 700 C C . VAL A 1 95 ? -18.926 -5.182 10.537 1.00 56.28 95 VAL A C 1
ATOM 702 O O . VAL A 1 95 ? -19.996 -5.685 10.870 1.00 56.28 95 VAL A O 1
ATOM 705 N N . VAL A 1 96 ? -18.803 -3.874 10.295 1.00 55.75 96 VAL A N 1
ATOM 706 C CA . VAL A 1 96 ? -19.964 -2.974 10.268 1.00 55.75 96 VAL A CA 1
ATOM 707 C C . VAL A 1 96 ? -20.315 -2.676 8.827 1.00 55.75 96 VAL A C 1
ATOM 709 O O . VAL A 1 96 ? -19.635 -1.921 8.135 1.00 55.75 96 VAL A O 1
ATOM 712 N N . ILE A 1 97 ? -21.416 -3.276 8.389 1.00 55.12 97 ILE A N 1
ATOM 713 C CA . ILE A 1 97 ? -22.043 -2.962 7.113 1.00 55.12 97 ILE A CA 1
ATOM 714 C C . ILE A 1 97 ? -22.675 -1.577 7.270 1.00 55.12 97 ILE A C 1
ATOM 716 O O . ILE A 1 97 ? -23.591 -1.391 8.072 1.00 55.12 97 ILE A O 1
ATOM 720 N N . LYS A 1 98 ? -22.161 -0.580 6.542 1.00 47.88 98 LYS A N 1
ATOM 721 C CA . LYS A 1 98 ? -22.794 0.740 6.487 1.00 47.88 98 LYS A CA 1
ATOM 722 C C . LYS A 1 98 ? -24.180 0.563 5.848 1.00 47.88 98 LYS A C 1
ATOM 724 O O . LYS A 1 98 ? -24.243 -0.027 4.768 1.00 47.88 98 LYS A O 1
ATOM 729 N N . PRO A 1 99 ? -25.275 1.034 6.470 1.00 43.34 99 PRO A N 1
ATOM 730 C CA . PRO A 1 99 ? -26.583 0.968 5.838 1.00 43.34 99 PRO A CA 1
ATOM 731 C C . PRO A 1 99 ? -26.527 1.717 4.504 1.00 43.34 99 PRO A C 1
ATOM 733 O O . PRO A 1 99 ? -26.000 2.830 4.417 1.00 43.34 99 PRO A O 1
ATOM 736 N N . GLN A 1 100 ? -27.023 1.058 3.459 1.00 45.50 100 GLN A N 1
ATOM 737 C CA . GLN A 1 100 ? -27.205 1.635 2.134 1.00 45.50 100 GLN A CA 1
ATOM 738 C C . GLN A 1 100 ? -28.033 2.922 2.286 1.00 45.50 100 GLN A C 1
ATOM 740 O O . GLN A 1 100 ? -29.002 2.902 3.050 1.00 45.50 100 GLN A O 1
ATOM 745 N N . 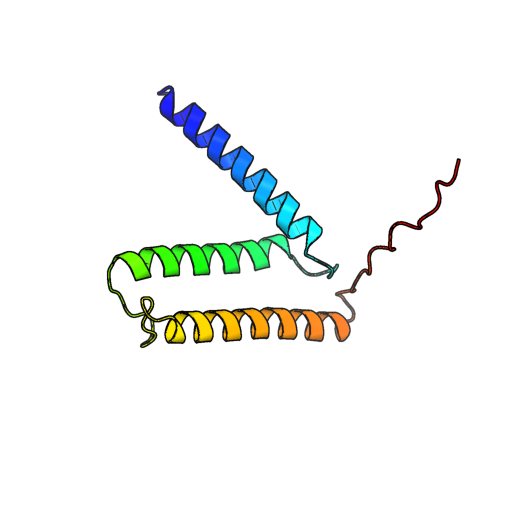PRO A 1 101 ? -27.673 4.043 1.626 1.00 46.94 101 PRO A N 1
ATOM 746 C CA . PRO A 1 101 ? -28.516 5.225 1.665 1.00 46.94 101 PRO A CA 1
ATOM 747 C C . PRO A 1 101 ? -29.870 4.812 1.097 1.00 46.94 101 PRO A C 1
ATOM 749 O O . PRO A 1 101 ? -29.970 4.438 -0.072 1.00 46.94 101 PRO A O 1
ATOM 752 N N . THR A 1 102 ? -30.895 4.790 1.945 1.00 48.09 102 THR A N 1
ATOM 753 C CA . THR A 1 102 ? -32.258 4.522 1.510 1.00 48.09 102 THR A CA 1
ATOM 754 C C . THR A 1 102 ? -32.611 5.596 0.499 1.00 48.09 102 THR A C 1
ATOM 756 O O . THR A 1 102 ? -32.570 6.784 0.823 1.00 48.09 102 THR A O 1
ATOM 759 N N . ALA A 1 103 ? -32.918 5.178 -0.728 1.00 51.56 103 ALA A N 1
ATOM 760 C CA . ALA A 1 103 ? -33.569 6.013 -1.722 1.00 51.56 103 ALA A CA 1
ATOM 761 C C . ALA A 1 103 ? -34.921 6.450 -1.137 1.00 51.56 103 ALA A C 1
ATOM 763 O O . ALA A 1 103 ? -35.919 5.748 -1.237 1.00 51.56 103 ALA A O 1
ATOM 764 N N . GLY A 1 104 ? -34.906 7.563 -0.413 1.00 50.56 104 GLY A N 1
ATOM 765 C CA . GLY A 1 104 ? -36.023 8.084 0.359 1.00 50.56 104 GLY A CA 1
ATOM 766 C C . GLY A 1 104 ? -35.976 9.598 0.300 1.00 50.56 104 GLY A C 1
ATOM 767 O O . GLY A 1 104 ? -35.555 10.254 1.245 1.00 50.56 104 GLY A O 1
ATOM 768 N N . GLY A 1 105 ? -36.339 10.126 -0.863 1.00 42.75 105 GLY A N 1
ATOM 769 C CA . GLY A 1 105 ? -36.406 11.553 -1.148 1.00 42.75 105 GLY A CA 1
ATOM 770 C C . GLY A 1 105 ? -37.100 11.791 -2.481 1.00 42.75 105 GLY A C 1
ATOM 771 O O . GLY A 1 105 ? -36.544 12.451 -3.351 1.00 42.75 105 GLY A O 1
ATOM 772 N N . VAL A 1 106 ? -38.271 11.175 -2.664 1.00 44.78 106 VAL A N 1
ATOM 773 C CA . VAL A 1 106 ? -39.235 11.619 -3.674 1.00 44.78 106 VAL A CA 1
ATOM 774 C C . VAL A 1 106 ? -39.962 12.801 -3.040 1.00 44.78 106 VAL A C 1
ATOM 776 O O . VAL A 1 106 ? -40.655 12.621 -2.038 1.00 44.78 106 VAL A O 1
ATOM 779 N N . TRP A 1 107 ? -39.699 13.995 -3.565 1.00 43.56 107 TRP A N 1
ATOM 780 C CA . TRP A 1 107 ? -40.623 15.122 -3.467 1.00 43.56 107 TRP A CA 1
ATOM 781 C C . TRP A 1 107 ? -41.720 14.932 -4.509 1.00 43.56 107 TRP A C 1
ATOM 783 O O . TRP A 1 107 ? -41.376 14.454 -5.617 1.00 43.56 107 TRP A O 1
#

Foldseek 3Di:
DDPVVVVVVVVVVVVLVVLCVVQVVVDQKAQDPSSVVVCVLVVVVVVLVVCQVVQDDDPNQRSVDPVSVVVSVVVVVVVVVVVVVCLVVDPRMHGHDDPDPPPPDDD

Sequence (107 aa):
MKTNDLLADRVSTTLDAELVRLVGQLCFVKGGDPAAISAVVLGALSFLTIQAQHDRSMLGIDLRSEAGWGRIEAAVKLIYKGLAKSALTSSTIQVVIKPQPTAGGVW

Organism: NCBI:txid662367

Radius of gyration: 18.9 Å; chains: 1; bounding box: 57×45×35 Å

pLDDT: mean 76.89, std 15.3, range [42.75, 95.88]